Protein AF-A0A816B9J8-F1 (afdb_monomer_lite)

Secondary structure (DSSP, 8-state):
------EEEEEEEE-SSHHHHHHHHHHHHHHHHHSTTTEEEEEEEEETTTTEEEEEEEESS-HHHHHHHHHTTSS-EEE---

Structure (mmCIF, N/CA/C/O backbone):
data_AF-A0A816B9J8-F1
#
_entry.id   AF-A0A816B9J8-F1
#
loop_
_atom_site.group_PDB
_atom_site.id
_atom_site.type_symbol
_atom_site.label_atom_id
_atom_site.label_alt_id
_atom_site.label_comp_id
_atom_site.label_asym_id
_atom_site.label_entity_id
_atom_site.label_seq_id
_atom_site.pdbx_PDB_ins_code
_atom_site.Cartn_x
_atom_site.Cartn_y
_atom_site.Cartn_z
_atom_site.occupancy
_atom_site.B_iso_or_equiv
_atom_site.auth_seq_id
_atom_site.auth_comp_id
_atom_site.auth_asym_id
_atom_site.auth_atom_id
_atom_site.pdbx_PDB_model_num
ATOM 1 N N . MET A 1 1 ? 17.017 12.734 17.632 1.00 41.38 1 MET A N 1
ATOM 2 C CA . MET A 1 1 ? 16.620 12.412 16.247 1.00 41.38 1 MET A CA 1
ATOM 3 C C . MET A 1 1 ? 15.469 11.424 16.315 1.00 41.38 1 MET A C 1
ATOM 5 O O . MET A 1 1 ? 15.647 10.405 16.964 1.00 41.38 1 MET A O 1
ATOM 9 N N . ASN A 1 2 ? 14.306 11.717 15.725 1.00 46.38 2 ASN A N 1
ATOM 10 C CA . ASN A 1 2 ? 13.277 10.688 15.550 1.00 46.38 2 ASN A CA 1
ATOM 11 C C . ASN A 1 2 ? 13.734 9.783 14.407 1.00 46.38 2 ASN A C 1
ATOM 13 O O . ASN A 1 2 ? 13.657 10.174 13.245 1.00 46.38 2 ASN A O 1
ATOM 17 N N . SER A 1 3 ? 14.260 8.613 14.752 1.00 53.09 3 SER A N 1
ATOM 18 C CA . SER A 1 3 ? 14.431 7.516 13.809 1.00 53.09 3 SER A CA 1
ATOM 19 C C . SER A 1 3 ? 13.030 7.048 13.433 1.00 53.09 3 SER A C 1
ATOM 21 O O . SER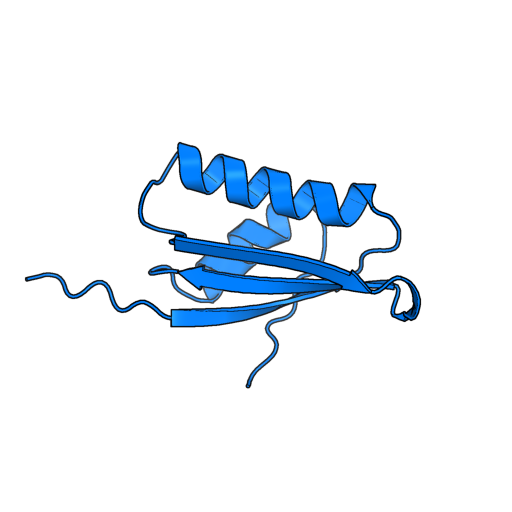 A 1 3 ? 12.384 6.351 14.209 1.00 53.09 3 SER A O 1
ATOM 23 N N . GLN A 1 4 ? 12.496 7.516 12.306 1.00 63.44 4 GLN A N 1
ATOM 24 C CA . GLN A 1 4 ? 11.309 6.886 11.742 1.00 63.44 4 GLN A CA 1
ATOM 25 C C . GLN A 1 4 ? 11.767 5.528 11.216 1.00 63.44 4 GLN A C 1
ATOM 27 O O . GLN A 1 4 ? 12.440 5.461 10.192 1.00 63.44 4 GLN A O 1
ATOM 32 N N . GLU A 1 5 ? 11.507 4.469 11.979 1.00 81.56 5 GLU A N 1
ATOM 33 C CA . GLU A 1 5 ? 11.817 3.111 11.551 1.00 81.56 5 GLU A CA 1
ATOM 34 C C . GLU A 1 5 ? 10.908 2.760 10.372 1.00 81.56 5 GLU A C 1
ATOM 36 O O . GLU A 1 5 ? 9.679 2.816 10.452 1.00 81.56 5 GLU A O 1
ATOM 41 N N . GLU A 1 6 ? 11.535 2.496 9.232 1.00 88.44 6 GLU A N 1
ATOM 42 C CA . GLU A 1 6 ? 10.858 2.063 8.021 1.00 88.44 6 GLU A CA 1
ATOM 43 C C . GLU A 1 6 ? 10.690 0.548 8.086 1.00 88.44 6 GLU A C 1
ATOM 45 O O . GLU A 1 6 ? 11.643 -0.187 8.355 1.00 88.44 6 GLU A O 1
ATOM 50 N N . HIS A 1 7 ? 9.480 0.074 7.819 1.00 91.56 7 HIS A N 1
ATOM 51 C CA . HIS A 1 7 ? 9.175 -1.346 7.823 1.00 91.56 7 HIS A CA 1
ATOM 52 C C . HIS A 1 7 ? 8.529 -1.759 6.506 1.00 91.56 7 HIS A C 1
ATOM 54 O O . HIS A 1 7 ? 7.705 -1.035 5.937 1.00 91.56 7 HIS A O 1
ATOM 60 N N . ASP A 1 8 ? 8.896 -2.955 6.053 1.00 93.31 8 ASP A N 1
ATOM 61 C CA . ASP A 1 8 ? 8.262 -3.612 4.922 1.00 93.31 8 ASP A CA 1
ATOM 62 C C . ASP A 1 8 ? 7.090 -4.468 5.399 1.00 93.31 8 ASP A C 1
ATOM 64 O O . ASP A 1 8 ? 7.219 -5.332 6.271 1.00 93.31 8 ASP A O 1
ATOM 68 N N . TYR A 1 9 ? 5.943 -4.263 4.769 1.00 94.31 9 TYR A N 1
ATOM 69 C CA . TYR A 1 9 ? 4.707 -4.967 5.041 1.00 94.31 9 TYR A CA 1
ATOM 70 C C . TYR A 1 9 ? 4.192 -5.634 3.775 1.00 94.31 9 TYR A C 1
ATOM 72 O O . TYR A 1 9 ? 4.277 -5.078 2.679 1.00 94.31 9 TYR A O 1
ATOM 80 N N . LYS A 1 10 ? 3.606 -6.819 3.947 1.00 94.56 10 LYS A N 1
ATOM 81 C CA . LYS A 1 10 ? 2.902 -7.535 2.890 1.00 94.56 10 LYS A CA 1
ATOM 82 C C . LYS A 1 10 ? 1.460 -7.745 3.303 1.00 94.56 10 LYS A C 1
ATOM 84 O O . LYS A 1 10 ? 1.187 -8.221 4.404 1.00 94.56 10 LYS A O 1
ATOM 89 N N . PHE A 1 11 ? 0.543 -7.408 2.413 1.00 94.69 11 PHE A N 1
ATOM 90 C CA . PHE A 1 11 ? -0.878 -7.644 2.599 1.00 94.69 11 PHE A CA 1
ATOM 91 C C . PHE A 1 11 ? -1.460 -8.361 1.393 1.00 94.69 11 PHE A C 1
ATOM 93 O O . PHE A 1 11 ? -0.949 -8.274 0.278 1.00 94.69 11 PHE A O 1
ATOM 100 N N . GLU A 1 12 ? -2.568 -9.044 1.625 1.00 93.19 12 GLU A N 1
ATOM 101 C CA . GLU A 1 12 ? -3.415 -9.577 0.573 1.00 93.19 12 GLU A CA 1
ATOM 102 C C . GLU A 1 12 ? -4.850 -9.093 0.761 1.00 93.19 12 GLU A C 1
ATOM 104 O O . GLU A 1 12 ? -5.333 -8.908 1.880 1.00 93.19 12 GLU A O 1
ATOM 109 N N . THR A 1 13 ? -5.546 -8.889 -0.347 1.00 90.75 13 THR A N 1
ATOM 110 C CA . THR A 1 13 ? -6.979 -8.607 -0.350 1.00 90.75 13 THR A CA 1
ATOM 111 C C . THR A 1 13 ? -7.638 -9.322 -1.516 1.00 90.75 13 THR A C 1
ATOM 113 O O . THR A 1 13 ? -7.002 -9.581 -2.537 1.00 90.75 13 THR A O 1
ATOM 116 N N . GLU A 1 14 ? -8.916 -9.655 -1.380 1.00 87.62 14 GLU A N 1
ATOM 117 C CA . GLU A 1 14 ? -9.681 -10.248 -2.473 1.00 87.62 14 GLU A CA 1
ATOM 118 C C . GLU A 1 14 ? -9.768 -9.254 -3.637 1.00 87.62 14 GLU A C 1
ATOM 120 O O . GLU A 1 14 ? -10.150 -8.100 -3.471 1.00 87.62 14 GLU A O 1
ATOM 125 N N . ALA A 1 15 ? -9.438 -9.664 -4.853 1.00 81.62 15 ALA A N 1
ATOM 126 C CA . ALA A 1 15 ? -9.538 -8.824 -6.037 1.00 81.62 15 ALA A CA 1
ATOM 127 C C . ALA A 1 15 ? -9.886 -9.676 -7.254 1.00 81.62 15 ALA A C 1
ATOM 129 O O . ALA A 1 15 ? -9.066 -10.421 -7.770 1.00 81.62 15 ALA A O 1
ATOM 130 N N . THR A 1 16 ? -11.117 -9.524 -7.731 1.00 77.50 16 THR A N 1
ATOM 131 C CA . THR A 1 16 ? -11.660 -10.284 -8.864 1.00 77.50 16 THR A CA 1
ATOM 132 C C . THR A 1 16 ? -11.530 -9.543 -10.195 1.00 77.50 16 THR A C 1
ATOM 134 O O . THR A 1 16 ? -11.804 -10.108 -11.248 1.00 77.50 16 THR A O 1
ATOM 137 N N . CYS A 1 17 ? -11.134 -8.267 -10.171 1.00 78.25 17 CYS A N 1
ATOM 138 C CA . CYS A 1 17 ? -10.956 -7.448 -11.366 1.00 78.25 17 CYS A CA 1
ATOM 139 C C . CYS A 1 17 ? -9.954 -6.310 -11.128 1.00 78.25 17 CYS A C 1
ATOM 141 O O . CYS A 1 17 ? -9.740 -5.878 -9.991 1.00 78.25 17 CYS A O 1
ATOM 143 N N . GLU A 1 18 ? -9.390 -5.767 -12.208 1.00 76.69 18 GLU A N 1
ATOM 144 C CA . GLU A 1 18 ? -8.462 -4.625 -12.169 1.00 76.69 18 GLU A CA 1
ATOM 145 C C . GLU A 1 18 ? -9.054 -3.386 -11.481 1.00 76.69 18 GLU A C 1
ATOM 147 O O . GLU A 1 18 ? -8.345 -2.617 -10.834 1.00 76.69 18 GLU A O 1
ATOM 152 N N . GLY A 1 19 ? -10.377 -3.203 -11.548 1.00 78.75 19 GLY A N 1
ATOM 153 C CA . GLY A 1 19 ? -11.060 -2.124 -10.831 1.00 78.75 19 GLY A CA 1
ATOM 154 C C . GLY A 1 19 ? -10.867 -2.205 -9.311 1.00 78.75 19 GLY A C 1
ATOM 155 O O . GLY A 1 19 ? -10.735 -1.177 -8.647 1.00 78.75 19 GLY A O 1
ATOM 156 N N . CYS A 1 20 ? -10.779 -3.418 -8.761 1.00 77.44 20 CYS A N 1
ATOM 157 C CA . CYS A 1 20 ? -10.601 -3.642 -7.330 1.00 77.44 20 CYS A CA 1
ATOM 158 C C . CYS A 1 20 ? -9.177 -3.340 -6.860 1.00 77.44 20 CYS A C 1
ATOM 160 O O . CYS A 1 20 ? -8.997 -2.695 -5.828 1.00 77.44 20 CYS A O 1
ATOM 162 N N . SER A 1 21 ? -8.167 -3.768 -7.620 1.00 83.00 21 SER A N 1
ATOM 163 C CA . SER A 1 21 ? -6.771 -3.436 -7.313 1.00 83.00 21 SER A CA 1
ATOM 164 C C . SER A 1 21 ? -6.505 -1.937 -7.498 1.00 83.00 21 SER A C 1
ATOM 166 O O . SER A 1 21 ? -5.784 -1.331 -6.705 1.00 83.00 21 SER A O 1
ATOM 168 N N . ASN A 1 22 ? -7.167 -1.291 -8.464 1.00 87.94 22 ASN A N 1
ATOM 169 C CA . ASN A 1 22 ? -7.093 0.159 -8.652 1.00 87.94 22 ASN A CA 1
ATOM 170 C C . ASN A 1 22 ? -7.707 0.956 -7.491 1.00 87.94 22 ASN A C 1
ATOM 172 O O . ASN A 1 22 ? -7.219 2.044 -7.180 1.00 87.94 22 ASN A O 1
ATOM 176 N N . ALA A 1 23 ? -8.743 0.439 -6.822 1.00 89.50 23 ALA A N 1
ATOM 177 C CA . ALA A 1 23 ? -9.298 1.081 -5.629 1.00 89.50 23 ALA A CA 1
ATOM 178 C C . ALA A 1 23 ? -8.256 1.172 -4.501 1.00 89.50 23 ALA A C 1
ATOM 180 O O . ALA A 1 23 ? -8.107 2.231 -3.888 1.00 89.50 23 ALA A O 1
ATOM 181 N N . VAL A 1 24 ? -7.480 0.102 -4.293 1.00 91.81 24 VAL A N 1
ATOM 182 C CA . VAL A 1 24 ? -6.372 0.075 -3.325 1.00 91.81 24 VAL A CA 1
ATOM 183 C C . VAL A 1 24 ? -5.296 1.096 -3.698 1.00 91.81 24 VAL A C 1
ATOM 185 O O . VAL A 1 24 ? -4.933 1.929 -2.867 1.00 91.81 24 VAL A O 1
ATOM 188 N N . LYS A 1 25 ? -4.845 1.105 -4.963 1.00 92.25 25 LYS A N 1
ATOM 189 C CA . LYS A 1 25 ? -3.844 2.074 -5.454 1.00 92.25 25 LYS A CA 1
ATOM 190 C C . LYS A 1 25 ? -4.280 3.520 -5.200 1.00 92.25 25 LYS A C 1
ATOM 192 O O . LYS A 1 25 ? -3.526 4.300 -4.629 1.00 92.25 25 LYS A O 1
ATOM 197 N N . ARG A 1 26 ? -5.531 3.866 -5.525 1.00 93.19 26 ARG A N 1
ATOM 198 C CA . ARG A 1 26 ? -6.079 5.222 -5.327 1.00 93.19 26 ARG A CA 1
ATOM 199 C C . ARG A 1 26 ? -6.049 5.683 -3.870 1.00 93.19 26 ARG A C 1
ATOM 201 O O . ARG A 1 26 ? -5.855 6.871 -3.614 1.00 93.19 26 ARG A O 1
ATOM 208 N N . ILE A 1 27 ? -6.275 4.778 -2.920 1.00 93.50 27 ILE A N 1
ATOM 209 C CA . ILE A 1 27 ? -6.231 5.099 -1.488 1.00 93.50 27 ILE A CA 1
ATOM 210 C C . ILE A 1 27 ? -4.798 5.376 -1.043 1.00 93.50 27 ILE A C 1
ATOM 212 O O . ILE A 1 27 ? -4.566 6.380 -0.371 1.00 93.50 27 ILE A O 1
ATOM 216 N N . LEU A 1 28 ? -3.851 4.535 -1.464 1.00 92.81 28 LEU A N 1
ATOM 217 C CA . LEU A 1 28 ? -2.429 4.706 -1.167 1.00 92.81 28 LEU A CA 1
ATOM 218 C C . LEU A 1 28 ? -1.896 6.018 -1.752 1.00 92.81 28 LEU A C 1
ATOM 220 O O . LEU A 1 28 ? -1.311 6.820 -1.030 1.00 92.81 28 LEU A O 1
ATOM 224 N N . GLU A 1 29 ? -2.186 6.302 -3.023 1.00 93.25 29 GLU A N 1
ATOM 225 C CA . GLU A 1 29 ? -1.787 7.552 -3.680 1.00 93.25 29 GLU A CA 1
ATOM 226 C C . GLU A 1 29 ? -2.392 8.791 -3.012 1.00 93.25 29 GLU A C 1
ATOM 228 O O . GLU A 1 29 ? -1.718 9.811 -2.851 1.00 93.25 29 GLU A O 1
ATOM 233 N N . ARG A 1 30 ? -3.671 8.729 -2.615 1.00 93.69 30 ARG A N 1
ATOM 234 C CA . ARG A 1 30 ? -4.320 9.823 -1.883 1.00 93.69 30 ARG A CA 1
ATOM 235 C C . ARG A 1 30 ? -3.643 10.044 -0.534 1.00 93.69 30 ARG A C 1
ATOM 237 O O . ARG A 1 30 ? -3.379 11.190 -0.182 1.00 93.69 30 ARG A O 1
ATOM 244 N N . HIS A 1 31 ? -3.339 8.969 0.192 1.00 93.75 31 HIS A N 1
ATOM 245 C CA . HIS A 1 31 ? -2.656 9.050 1.481 1.00 93.75 31 HIS A CA 1
ATOM 246 C C . HIS A 1 31 ? -1.252 9.636 1.342 1.00 93.75 31 HIS A C 1
ATOM 248 O O . HIS A 1 31 ? -0.911 10.552 2.078 1.00 93.75 31 HIS A O 1
ATOM 254 N N . MET A 1 32 ? -0.478 9.210 0.340 1.00 92.12 32 MET A N 1
ATOM 255 C CA . MET A 1 32 ? 0.847 9.776 0.054 1.00 92.12 32 MET A CA 1
ATOM 256 C C . MET A 1 32 ? 0.797 11.284 -0.227 1.00 92.12 32 MET A C 1
ATOM 258 O O . MET A 1 32 ? 1.689 12.013 0.198 1.00 92.12 32 MET A O 1
ATOM 262 N N . LYS A 1 33 ? -0.254 11.769 -0.905 1.00 92.38 33 LYS A N 1
ATOM 263 C CA . LYS A 1 33 ? -0.458 13.208 -1.152 1.00 92.38 33 LYS A CA 1
ATOM 264 C C . LYS A 1 33 ? -0.826 13.979 0.117 1.00 92.38 33 LYS A C 1
ATOM 266 O O . LYS A 1 33 ? -0.359 15.097 0.300 1.00 92.38 33 LYS A O 1
ATOM 271 N N . SER A 1 34 ? -1.675 13.410 0.971 1.00 91.88 34 SER A N 1
ATOM 272 C CA . SER A 1 34 ? -2.139 14.061 2.206 1.00 91.88 34 SER A CA 1
ATOM 273 C C . SER A 1 34 ? -1.167 13.919 3.382 1.00 91.88 34 SER A C 1
ATOM 275 O O . SER A 1 34 ? -1.244 14.686 4.337 1.00 91.88 34 SER A O 1
ATOM 277 N N . SER A 1 35 ? -0.280 12.928 3.355 1.00 90.69 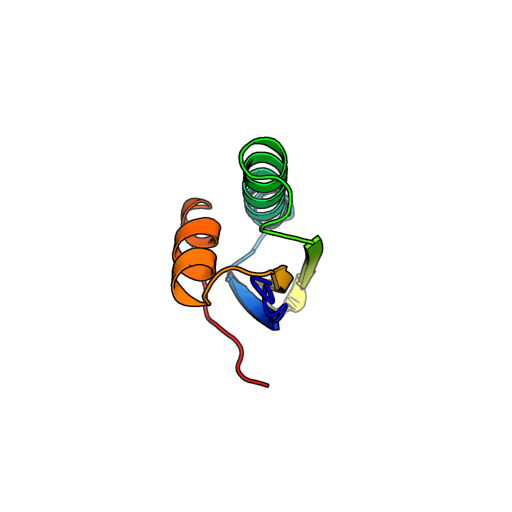35 SER A N 1
ATOM 278 C CA . SER A 1 35 ? 0.642 12.583 4.442 1.00 90.69 35 SER A CA 1
ATOM 279 C C . SER A 1 35 ? 1.991 12.130 3.867 1.00 90.69 35 SER A C 1
ATOM 281 O O . SER A 1 35 ? 2.324 10.940 3.906 1.00 90.69 35 SER A O 1
ATOM 283 N N . PRO A 1 36 ? 2.770 13.067 3.295 1.00 89.56 36 PRO A N 1
ATOM 284 C CA . PRO A 1 36 ? 4.057 12.751 2.684 1.00 89.56 36 PRO A CA 1
ATOM 285 C C . PRO A 1 36 ? 5.027 12.155 3.715 1.00 89.56 36 PRO A C 1
ATOM 287 O O . PRO A 1 36 ? 5.074 12.591 4.864 1.00 89.56 36 PRO A O 1
ATOM 290 N N . GLY A 1 37 ? 5.798 11.144 3.305 1.00 87.31 37 GLY A N 1
ATOM 291 C CA . GLY A 1 37 ? 6.795 10.473 4.152 1.00 87.31 37 GLY A CA 1
ATOM 292 C C . GLY A 1 37 ? 6.259 9.337 5.035 1.00 87.31 37 GLY A C 1
ATOM 293 O O . GLY A 1 37 ? 7.050 8.638 5.661 1.00 87.31 37 GLY A O 1
ATOM 294 N N . GLN A 1 38 ? 4.940 9.101 5.076 1.00 92.00 38 GLN A N 1
ATOM 295 C CA . GLN A 1 38 ? 4.383 7.952 5.805 1.00 92.00 38 GLN A CA 1
ATOM 296 C C . GLN A 1 38 ? 4.462 6.650 5.006 1.00 92.00 38 GLN A C 1
ATOM 298 O O . GLN A 1 38 ? 4.831 5.612 5.549 1.00 92.00 38 GLN A O 1
ATOM 303 N N . ILE A 1 39 ? 4.144 6.697 3.713 1.00 92.69 39 ILE A N 1
ATOM 304 C CA . ILE A 1 39 ? 4.330 5.585 2.773 1.00 92.69 39 ILE A CA 1
ATOM 305 C C . ILE A 1 39 ? 5.446 5.993 1.825 1.00 92.69 39 ILE A C 1
ATOM 307 O O . ILE A 1 39 ? 5.355 7.031 1.169 1.00 92.69 39 ILE A O 1
ATOM 311 N N . LEU A 1 40 ? 6.497 5.186 1.775 1.00 91.75 40 LEU A N 1
ATOM 312 C CA . LEU A 1 40 ? 7.699 5.472 0.998 1.00 91.75 40 LEU A CA 1
ATOM 313 C C . LEU A 1 40 ? 7.651 4.771 -0.351 1.00 91.75 40 LEU A C 1
ATOM 315 O O . LEU A 1 40 ? 8.000 5.354 -1.377 1.00 91.75 40 LEU A O 1
ATOM 319 N N . LYS A 1 41 ? 7.197 3.516 -0.347 1.00 91.94 41 LYS A N 1
ATOM 320 C CA . LYS A 1 41 ? 7.066 2.679 -1.536 1.00 91.94 41 LYS A CA 1
ATOM 321 C C . LYS A 1 41 ? 5.832 1.808 -1.408 1.00 91.94 41 LYS A C 1
ATOM 323 O O . LYS A 1 41 ? 5.481 1.377 -0.310 1.00 91.94 41 LYS A O 1
ATOM 328 N N . TYR A 1 42 ? 5.196 1.540 -2.537 1.00 93.88 42 TYR A N 1
ATOM 329 C CA . TYR A 1 42 ? 4.133 0.557 -2.615 1.00 93.88 42 TYR A CA 1
ATOM 330 C C . TYR A 1 42 ? 4.185 -0.175 -3.953 1.00 93.88 42 TYR A C 1
ATOM 332 O O . TYR A 1 42 ? 4.571 0.401 -4.970 1.00 93.88 42 TYR A O 1
ATOM 340 N N . ASN A 1 43 ? 3.760 -1.431 -3.944 1.00 93.69 43 ASN A N 1
ATOM 341 C CA . ASN A 1 43 ? 3.474 -2.220 -5.126 1.00 93.69 43 ASN A CA 1
ATOM 342 C C . ASN A 1 43 ? 2.140 -2.946 -4.929 1.00 93.69 43 ASN A C 1
ATOM 344 O O . ASN A 1 43 ? 1.822 -3.373 -3.820 1.00 93.69 43 ASN A O 1
ATOM 348 N N . VAL A 1 44 ? 1.348 -3.056 -5.994 1.00 92.31 44 VAL A N 1
ATOM 349 C CA . VAL A 1 44 ? 0.072 -3.779 -5.968 1.00 92.31 44 VAL A CA 1
ATOM 350 C C . VAL A 1 44 ? -0.002 -4.664 -7.200 1.00 92.31 44 VAL A C 1
ATOM 352 O O . VAL A 1 44 ? -0.230 -4.162 -8.307 1.00 92.31 44 VAL A O 1
ATOM 355 N N . ASP A 1 45 ? 0.119 -5.966 -6.969 1.00 90.94 45 ASP A N 1
ATOM 356 C CA . ASP A 1 45 ? 0.068 -7.004 -7.990 1.00 90.94 45 ASP A CA 1
ATOM 357 C C . ASP A 1 45 ? -1.272 -7.727 -7.934 1.00 90.94 45 ASP A C 1
ATOM 359 O O . ASP A 1 45 ? -1.658 -8.287 -6.908 1.00 90.94 45 ASP A O 1
ATOM 363 N N . LEU A 1 46 ? -1.995 -7.719 -9.051 1.00 89.31 46 LEU A N 1
ATOM 364 C CA . LEU A 1 46 ? -3.216 -8.498 -9.199 1.00 89.31 46 LEU A CA 1
ATOM 365 C C . LEU A 1 46 ? -2.858 -9.906 -9.672 1.00 89.31 46 LEU A C 1
ATOM 367 O O . LEU A 1 46 ? -2.302 -10.082 -10.751 1.00 89.31 46 LEU A O 1
ATOM 371 N N . VAL A 1 47 ? -3.229 -10.904 -8.881 1.00 87.25 47 VAL A N 1
ATOM 372 C CA . VAL A 1 47 ? -3.112 -12.318 -9.222 1.00 87.25 47 VAL A CA 1
ATOM 373 C C . VAL A 1 47 ? -4.506 -12.812 -9.587 1.00 87.25 47 VAL A C 1
ATOM 375 O O . VAL A 1 47 ? -5.297 -13.181 -8.718 1.00 87.25 47 VAL A O 1
ATOM 378 N N . LEU A 1 48 ? -4.823 -12.757 -10.883 1.00 82.81 48 LEU A N 1
ATOM 379 C CA . LEU A 1 48 ? -6.150 -13.097 -11.408 1.00 82.81 48 LEU A CA 1
ATOM 380 C C . LEU A 1 48 ? -6.546 -14.544 -11.092 1.00 82.81 48 LEU A C 1
ATOM 382 O O . LEU A 1 48 ? -7.683 -14.776 -10.688 1.00 82.81 48 LEU A O 1
ATOM 386 N N . ASP A 1 49 ? -5.603 -15.483 -11.191 1.00 86.69 49 ASP A N 1
ATOM 387 C CA . ASP A 1 49 ? -5.845 -16.909 -10.928 1.00 86.69 49 ASP A CA 1
ATOM 388 C C . ASP A 1 49 ? -6.263 -17.172 -9.472 1.00 86.69 49 ASP A C 1
ATOM 390 O O . ASP A 1 49 ? -7.116 -18.013 -9.197 1.00 86.69 49 ASP A O 1
ATOM 394 N N . GLU A 1 50 ? -5.697 -16.410 -8.531 1.00 86.44 50 GLU A N 1
ATOM 395 C CA . GLU A 1 50 ? -6.029 -16.482 -7.104 1.00 86.44 50 GLU A CA 1
ATOM 396 C C . GLU A 1 50 ? -7.195 -15.554 -6.730 1.00 86.44 50 GLU A C 1
ATOM 398 O O . GLU A 1 50 ? -7.650 -15.585 -5.588 1.00 86.44 50 GLU A O 1
ATOM 403 N N . GLN A 1 51 ? -7.665 -14.712 -7.660 1.00 89.00 51 GLN A N 1
ATOM 404 C CA . GLN A 1 51 ? -8.612 -13.622 -7.403 1.00 89.00 51 GLN A CA 1
ATOM 405 C C . GLN A 1 51 ? -8.193 -12.768 -6.196 1.00 89.00 51 GLN A C 1
ATOM 407 O O . GLN A 1 51 ? -9.006 -12.383 -5.348 1.00 89.00 51 GLN A O 1
ATOM 412 N N . LYS A 1 52 ? -6.894 -12.471 -6.112 1.00 90.19 52 LYS A N 1
ATOM 413 C CA . LYS A 1 52 ? -6.269 -11.734 -5.010 1.00 90.19 52 LYS A CA 1
ATOM 414 C C . LYS A 1 52 ? -5.406 -10.602 -5.538 1.00 90.19 52 LYS A C 1
ATOM 416 O O . LYS A 1 52 ? -4.807 -10.704 -6.602 1.00 90.19 52 LYS A O 1
ATOM 421 N N . ALA A 1 53 ? -5.293 -9.534 -4.762 1.00 92.00 53 ALA A N 1
ATOM 422 C CA . ALA A 1 53 ? -4.261 -8.526 -4.939 1.00 92.00 53 ALA A CA 1
ATOM 423 C C . ALA A 1 53 ? -3.242 -8.644 -3.803 1.00 92.00 53 ALA A C 1
ATOM 425 O O . ALA A 1 53 ? -3.616 -8.611 -2.629 1.00 92.00 53 ALA A O 1
ATOM 426 N N . LYS A 1 54 ? -1.966 -8.775 -4.166 1.00 93.00 54 LYS A N 1
ATOM 427 C CA . LYS A 1 54 ? -0.817 -8.753 -3.258 1.00 93.00 54 LYS A CA 1
ATOM 428 C C . LYS A 1 54 ? -0.305 -7.321 -3.186 1.00 93.00 54 LYS A C 1
ATOM 430 O O . LYS A 1 54 ? -0.167 -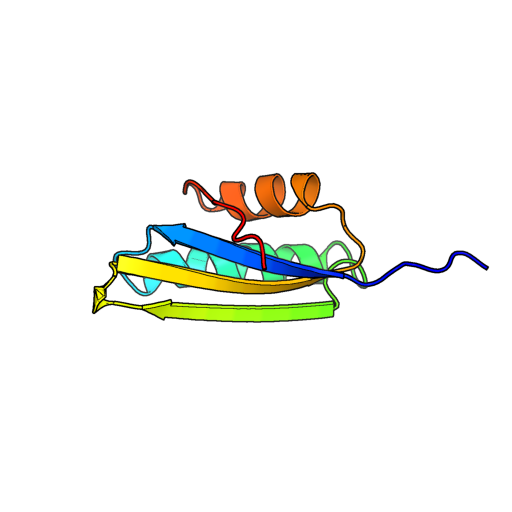6.653 -4.208 1.00 93.00 54 LYS A O 1
ATOM 435 N N . ILE A 1 55 ? -0.101 -6.830 -1.974 1.00 94.00 55 ILE A N 1
ATOM 436 C CA . ILE A 1 55 ? 0.244 -5.441 -1.697 1.00 94.00 55 ILE A CA 1
ATOM 437 C C . ILE A 1 55 ? 1.537 -5.448 -0.891 1.00 94.00 55 ILE A C 1
ATOM 439 O O . ILE A 1 55 ? 1.539 -5.869 0.265 1.00 94.00 55 ILE A O 1
ATOM 443 N N . ASP A 1 56 ? 2.621 -4.972 -1.491 1.00 94.50 56 ASP A N 1
ATOM 444 C C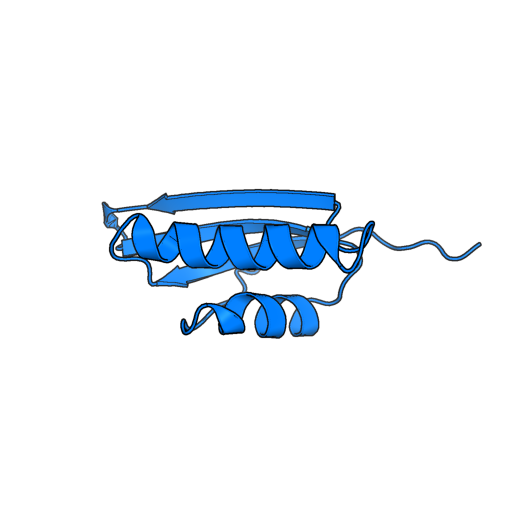A . ASP A 1 56 ? 3.893 -4.753 -0.805 1.00 94.50 56 ASP A CA 1
ATOM 445 C C . ASP A 1 56 ? 4.020 -3.263 -0.473 1.00 94.50 56 ASP A C 1
ATOM 447 O O . ASP A 1 56 ? 3.779 -2.408 -1.327 1.00 94.50 56 ASP A O 1
ATOM 451 N N . LEU A 1 57 ? 4.374 -2.931 0.766 1.00 92.88 57 LEU A N 1
ATOM 452 C CA . LEU A 1 57 ? 4.417 -1.558 1.271 1.00 92.88 57 LEU A CA 1
ATOM 453 C C . LEU A 1 57 ? 5.661 -1.342 2.123 1.00 92.88 57 LEU A C 1
ATOM 455 O O . LEU A 1 57 ? 5.894 -2.106 3.049 1.00 92.88 57 LEU A O 1
ATOM 459 N N . THR A 1 58 ? 6.387 -0.254 1.883 1.00 93.94 58 THR A N 1
ATOM 460 C CA . THR A 1 58 ? 7.409 0.254 2.808 1.00 93.94 58 THR A CA 1
ATOM 461 C C . THR A 1 58 ? 6.867 1.520 3.456 1.00 93.94 58 THR A C 1
ATOM 463 O O . THR A 1 58 ? 6.515 2.482 2.762 1.00 93.94 58 THR A O 1
ATOM 466 N N . SER A 1 59 ? 6.753 1.523 4.782 1.00 94.12 59 SER A N 1
ATOM 467 C CA . SER A 1 59 ? 6.089 2.596 5.519 1.00 94.12 59 SER A CA 1
ATOM 468 C C . SER A 1 59 ? 6.667 2.775 6.919 1.00 94.12 59 SER A C 1
ATOM 470 O O . SER A 1 59 ? 7.166 1.833 7.524 1.00 94.12 59 SER A O 1
ATOM 472 N N . THR A 1 60 ? 6.551 3.995 7.437 1.00 93.81 60 THR A N 1
ATOM 473 C CA . THR A 1 60 ? 6.848 4.350 8.835 1.00 93.81 60 THR A CA 1
ATOM 474 C C . THR A 1 60 ? 5.617 4.212 9.742 1.00 93.81 60 THR A C 1
ATOM 476 O O . THR A 1 60 ? 5.681 4.475 10.941 1.00 93.81 60 THR A O 1
ATOM 479 N N . MET A 1 61 ? 4.469 3.828 9.172 1.00 93.06 61 MET A N 1
ATOM 480 C CA . MET A 1 61 ? 3.218 3.586 9.890 1.00 93.06 61 MET A CA 1
ATOM 481 C C . MET A 1 61 ? 3.214 2.202 10.539 1.00 93.06 61 MET A C 1
ATOM 483 O O . MET A 1 61 ? 3.908 1.287 10.089 1.00 93.06 61 MET A O 1
ATOM 487 N N . SER A 1 62 ? 2.373 2.026 11.560 1.00 91.94 62 SER A N 1
ATOM 488 C CA . SER A 1 62 ? 2.143 0.703 12.140 1.00 91.94 62 SER A CA 1
ATOM 489 C C . SER A 1 62 ? 1.290 -0.169 11.213 1.00 91.94 62 SER A C 1
ATOM 491 O O . SER A 1 62 ? 0.476 0.323 10.422 1.00 91.94 62 SER A O 1
ATOM 493 N N . LYS A 1 63 ? 1.423 -1.490 11.358 1.00 91.25 63 LYS A N 1
ATOM 494 C CA . LYS A 1 63 ? 0.608 -2.487 10.649 1.00 91.25 63 LYS A CA 1
ATOM 495 C C . LYS A 1 63 ? -0.893 -2.199 10.764 1.00 91.25 63 LYS A C 1
ATOM 497 O O . LYS A 1 63 ? -1.608 -2.279 9.773 1.00 91.25 63 LYS A O 1
ATOM 502 N N . GLU A 1 64 ? -1.379 -1.859 11.955 1.00 92.25 64 GLU A N 1
ATOM 503 C CA . GLU A 1 64 ? -2.801 -1.608 12.219 1.00 92.25 64 GLU A CA 1
ATOM 504 C C . GLU A 1 64 ? -3.302 -0.384 11.448 1.00 92.25 64 GLU A C 1
ATOM 506 O O . GLU A 1 64 ? -4.391 -0.418 10.876 1.00 92.25 64 GLU A O 1
ATOM 511 N N . GLN A 1 65 ? -2.494 0.677 11.378 1.00 93.75 65 GLN A N 1
ATOM 512 C CA . GLN A 1 65 ? -2.837 1.868 10.602 1.00 93.75 65 GLN A CA 1
ATOM 513 C C . GLN A 1 65 ? -2.884 1.565 9.100 1.00 93.75 65 GLN A C 1
ATOM 515 O O . GLN A 1 65 ? -3.758 2.073 8.397 1.00 93.75 65 GLN A O 1
ATOM 520 N N . LEU A 1 66 ? -1.973 0.719 8.607 1.00 93.50 66 LEU A N 1
ATOM 521 C CA . LEU A 1 66 ? -1.964 0.280 7.211 1.00 93.50 66 LEU A CA 1
ATOM 522 C C . LEU A 1 66 ? -3.182 -0.587 6.879 1.00 93.50 66 LEU A C 1
ATOM 524 O O . LEU A 1 66 ? -3.800 -0.372 5.839 1.00 93.50 66 LEU A O 1
ATOM 528 N N . ILE A 1 67 ? -3.580 -1.504 7.766 1.00 93.69 67 ILE A N 1
ATOM 529 C CA . ILE A 1 67 ? -4.809 -2.298 7.600 1.00 93.69 67 ILE A CA 1
ATOM 530 C C . ILE A 1 67 ? -6.020 -1.367 7.505 1.00 93.69 67 ILE A C 1
ATOM 532 O O . ILE A 1 67 ? -6.749 -1.422 6.518 1.00 93.69 67 ILE A O 1
ATOM 536 N N . GLN A 1 68 ? -6.181 -0.440 8.456 1.00 93.56 68 GLN A N 1
ATOM 537 C CA . GLN A 1 68 ? -7.285 0.528 8.441 1.00 93.56 68 GLN A CA 1
ATOM 538 C C . GLN A 1 68 ? -7.287 1.409 7.189 1.00 93.56 68 GLN A C 1
ATOM 540 O O . GLN A 1 68 ? -8.348 1.794 6.695 1.00 93.56 68 GLN A O 1
ATOM 545 N N . LEU A 1 69 ? -6.109 1.768 6.674 1.00 94.19 69 LEU A N 1
ATOM 546 C CA . LEU A 1 69 ? -5.994 2.510 5.427 1.00 94.19 69 LEU A CA 1
ATOM 547 C C . LEU A 1 69 ? -6.486 1.668 4.246 1.00 94.19 69 LEU A C 1
ATOM 549 O O . LEU A 1 69 ? -7.317 2.142 3.475 1.00 94.19 69 LEU A O 1
ATOM 553 N N . LEU A 1 70 ? -5.999 0.435 4.112 1.00 92.75 70 LEU A N 1
ATOM 554 C CA . LEU A 1 70 ? -6.315 -0.454 2.995 1.00 92.75 70 LEU A CA 1
ATOM 555 C C . LEU A 1 70 ? -7.784 -0.914 3.009 1.00 92.75 70 LEU A C 1
ATOM 557 O O . LEU A 1 70 ? -8.401 -1.008 1.946 1.00 92.75 70 LEU A O 1
ATOM 561 N N . GLU A 1 71 ? -8.387 -1.117 4.182 1.00 92.19 71 GLU A N 1
ATOM 562 C CA . GLU A 1 71 ? -9.802 -1.496 4.337 1.00 92.19 71 GLU A CA 1
ATOM 563 C C . GLU A 1 71 ? -10.778 -0.419 3.834 1.00 92.19 71 GLU A C 1
ATOM 565 O O . GLU A 1 71 ? -11.908 -0.735 3.455 1.00 92.19 71 GLU A O 1
ATOM 570 N N . LYS A 1 72 ? -10.338 0.843 3.691 1.00 92.00 72 LYS A N 1
ATOM 571 C CA . LYS A 1 72 ? -11.128 1.901 3.024 1.00 92.00 72 LYS A CA 1
ATOM 572 C C . LYS A 1 72 ? -11.444 1.583 1.559 1.00 92.00 72 LYS A C 1
ATOM 574 O O . LYS A 1 72 ? -12.282 2.257 0.965 1.00 92.00 72 LYS A O 1
ATOM 579 N N . SER A 1 73 ? -10.791 0.577 0.970 1.00 88.12 73 SER A N 1
ATOM 580 C CA . SER A 1 73 ? -11.123 0.051 -0.362 1.00 88.12 73 SER A CA 1
ATOM 581 C C . SER A 1 73 ? -12.444 -0.723 -0.387 1.00 88.12 73 SER A C 1
ATOM 583 O O . SER A 1 73 ? -12.916 -1.075 -1.466 1.00 88.12 73 SER A O 1
ATOM 585 N N . GLY A 1 74 ? -13.052 -0.965 0.781 1.00 86.94 74 GLY A N 1
ATOM 586 C CA . GLY A 1 74 ? -14.274 -1.752 0.930 1.00 86.94 74 GLY A CA 1
ATOM 587 C C . GLY A 1 74 ? -14.014 -3.256 0.931 1.00 86.94 74 GLY A C 1
ATOM 588 O O . GLY A 1 74 ? -14.943 -4.036 0.736 1.00 86.94 74 GLY A O 1
ATOM 589 N N . LYS A 1 75 ? -12.756 -3.667 1.115 1.00 86.12 75 LYS A N 1
ATOM 590 C CA . LYS A 1 75 ? -12.335 -5.064 1.063 1.00 86.12 75 LYS A CA 1
ATOM 591 C C . LYS A 1 75 ? -11.629 -5.482 2.332 1.00 86.12 75 LYS A C 1
ATOM 593 O O . LYS A 1 75 ? -10.950 -4.681 2.967 1.00 86.12 75 LYS A O 1
ATOM 598 N N . LYS A 1 76 ? -11.753 -6.767 2.657 1.00 88.88 76 LYS A N 1
ATOM 599 C CA . LYS A 1 76 ? -10.998 -7.372 3.747 1.00 88.88 76 LYS A CA 1
ATOM 600 C C . LYS A 1 76 ? -9.523 -7.446 3.364 1.00 88.88 76 LYS A C 1
ATOM 602 O O . LYS A 1 76 ? -9.187 -7.879 2.25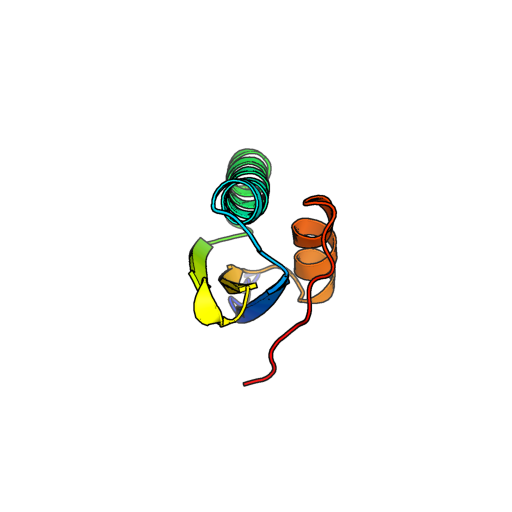9 1.00 88.88 76 LYS A O 1
ATOM 607 N N . VAL A 1 77 ? -8.662 -7.022 4.27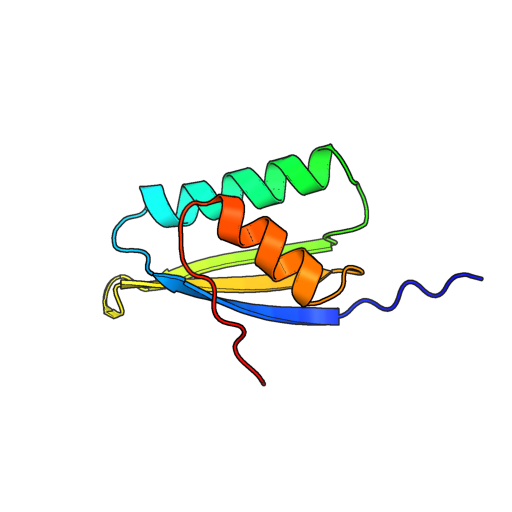7 1.00 92.44 77 VAL A N 1
ATOM 608 C CA . VAL A 1 77 ? -7.212 -6.992 4.088 1.00 92.44 77 VAL A CA 1
ATOM 609 C C . VAL A 1 77 ? -6.590 -7.905 5.129 1.00 92.44 77 VAL A C 1
ATOM 611 O O . VAL A 1 77 ? -6.822 -7.734 6.323 1.00 92.44 77 VAL A O 1
ATOM 614 N N . ASN A 1 78 ? -5.795 -8.874 4.688 1.00 92.25 78 ASN A N 1
ATOM 615 C CA . ASN A 1 78 ? -5.059 -9.759 5.580 1.00 92.25 78 ASN A CA 1
ATOM 616 C C . ASN A 1 78 ? -3.577 -9.399 5.531 1.00 92.25 78 ASN A C 1
ATOM 618 O O . ASN A 1 78 ? -3.012 -9.185 4.459 1.00 92.25 78 ASN A O 1
ATOM 622 N N . TYR A 1 79 ? -2.939 -9.348 6.695 1.00 92.56 79 TYR A N 1
ATOM 623 C CA . TYR A 1 79 ? -1.491 -9.220 6.782 1.00 92.56 79 TYR A CA 1
ATOM 624 C C . TYR A 1 79 ? -0.835 -10.575 6.516 1.00 92.56 79 TYR A C 1
ATOM 626 O O . TYR A 1 79 ? -1.194 -11.573 7.142 1.00 92.56 79 TYR A O 1
ATOM 634 N N . VAL A 1 80 ? 0.133 -10.598 5.605 1.00 90.12 80 VAL A N 1
ATOM 635 C CA . VAL A 1 80 ? 0.914 -11.788 5.280 1.00 90.12 80 VAL A CA 1
ATOM 636 C C . VAL A 1 80 ? 2.223 -11.686 6.054 1.00 90.12 80 VAL A C 1
ATOM 638 O O . VAL A 1 80 ? 3.100 -10.893 5.710 1.00 90.12 80 VAL A O 1
ATOM 641 N N . ILE A 1 81 ? 2.319 -12.456 7.141 1.00 76.56 81 ILE A N 1
ATOM 642 C CA . ILE A 1 81 ? 3.557 -12.590 7.917 1.00 76.56 81 ILE A CA 1
ATOM 643 C C . ILE A 1 81 ? 4.630 -13.192 7.007 1.00 76.56 81 ILE A C 1
ATOM 645 O O . ILE A 1 81 ? 4.344 -14.085 6.206 1.00 76.56 81 ILE A O 1
ATOM 649 N N . ARG A 1 82 ? 5.848 -12.666 7.123 1.00 57.19 82 ARG A N 1
ATOM 650 C CA . ARG A 1 82 ? 7.024 -13.186 6.433 1.00 57.19 82 ARG A CA 1
ATOM 651 C C . ARG A 1 82 ? 7.657 -14.334 7.206 1.00 57.19 82 ARG A C 1
ATOM 653 O O . ARG A 1 82 ? 7.663 -14.252 8.453 1.00 57.19 82 ARG A O 1
#

Foldseek 3Di:
DPPLDKDKWKKKWQAQDPVLLVLQVVLVVVCCVVPPQFWDDKDWDQDNVVSMIMIITIGSDDPVVSQVSSCVSVIHMDTDDD

Radius of gyration: 12.45 Å; chains: 1; bounding box: 31×31×28 Å

InterPro domains:
  IPR006121 Heavy metal-associated domain, HMA [cd00371] (16-77)
  IPR036163 Heavy metal-associated domain superfamily [SSF55008] (14-78)
  IPR051881 Copper transport ATOX1-like [PTHR46365] (7-80)

Sequence (82 aa):
MNSQEEHDYKFETEATCEGCSNAVKRILERHMKSSPGQILKYNVDLVLDEQKAKIDLTSTMSKEQLIQLLEKSGKKVNYVIR

pLDDT: mean 87.78, std 10.31, range [41.38, 94.69]

Organism: NCBI:txid392030